Protein AF-A0A1C5TK49-F1 (afdb_monomer_lite)

Structure (mmCIF, N/CA/C/O backbone):
data_AF-A0A1C5TK49-F1
#
_entry.id   AF-A0A1C5TK49-F1
#
loop_
_atom_site.group_PDB
_atom_site.id
_atom_site.type_symbol
_atom_site.label_atom_id
_atom_site.label_alt_id
_atom_site.label_comp_id
_atom_site.label_asym_id
_atom_site.label_entity_id
_atom_site.label_seq_id
_atom_site.pdbx_PDB_ins_code
_atom_site.Cartn_x
_atom_site.Cartn_y
_atom_site.Cartn_z
_atom_site.occupancy
_atom_site.B_iso_or_equiv
_atom_site.auth_seq_id
_atom_site.auth_comp_id
_atom_site.auth_asym_id
_atom_site.auth_atom_id
_atom_site.pdbx_PDB_model_num
ATOM 1 N N . MET A 1 1 ? 19.482 21.238 3.092 1.00 45.06 1 MET A N 1
ATOM 2 C CA . MET A 1 1 ? 19.497 19.814 3.475 1.00 45.06 1 MET A CA 1
ATOM 3 C C . MET A 1 1 ? 18.716 19.109 2.394 1.00 45.06 1 MET A C 1
ATOM 5 O O . MET A 1 1 ? 17.564 19.467 2.212 1.00 45.06 1 MET A O 1
ATOM 9 N N . SER A 1 2 ? 19.366 18.276 1.590 1.00 59.00 2 SER A N 1
ATOM 10 C CA . SER A 1 2 ? 18.677 17.438 0.608 1.00 59.00 2 SER A CA 1
ATOM 11 C C . SER A 1 2 ? 17.871 16.392 1.371 1.00 59.00 2 SER A C 1
ATOM 13 O O . SER A 1 2 ? 18.378 15.852 2.359 1.00 59.00 2 SER A O 1
ATOM 15 N N . ASP A 1 3 ? 16.637 16.131 0.950 1.00 71.12 3 ASP A N 1
ATOM 16 C CA . ASP A 1 3 ? 15.855 15.042 1.524 1.00 71.12 3 ASP A CA 1
ATOM 17 C C . ASP A 1 3 ? 16.597 13.728 1.276 1.00 71.12 3 ASP A C 1
ATOM 19 O O . ASP A 1 3 ? 16.961 13.412 0.147 1.00 71.12 3 ASP A O 1
ATOM 23 N N . LYS A 1 4 ? 16.884 12.992 2.351 1.00 86.25 4 LYS A N 1
ATOM 24 C CA . LYS A 1 4 ? 17.648 11.735 2.296 1.00 86.25 4 LYS A CA 1
ATOM 25 C C . LYS A 1 4 ? 16.852 10.598 1.652 1.00 86.25 4 LYS A C 1
ATOM 27 O O . LYS A 1 4 ? 17.425 9.645 1.142 1.00 86.25 4 LYS A O 1
ATOM 32 N N . TYR A 1 5 ? 15.530 10.705 1.692 1.00 86.44 5 TYR A N 1
ATOM 33 C CA . TYR A 1 5 ? 14.615 9.708 1.170 1.00 86.44 5 TYR A CA 1
ATOM 34 C C . TYR A 1 5 ? 13.463 10.401 0.458 1.00 86.44 5 TYR A C 1
ATOM 36 O O . TYR A 1 5 ? 13.068 11.503 0.838 1.00 86.44 5 TYR A O 1
ATOM 44 N N . PHE A 1 6 ? 12.880 9.719 -0.517 1.00 89.25 6 PHE A N 1
ATOM 45 C CA . PHE A 1 6 ? 11.614 10.116 -1.120 1.00 89.25 6 PHE A CA 1
ATOM 46 C C . PHE A 1 6 ? 10.635 8.947 -1.092 1.00 89.25 6 PHE A C 1
ATOM 48 O O . PHE A 1 6 ? 11.021 7.789 -0.921 1.00 89.25 6 PHE A O 1
ATOM 55 N N . THR A 1 7 ? 9.345 9.252 -1.221 1.00 90.69 7 THR A N 1
ATOM 56 C CA . THR A 1 7 ? 8.294 8.234 -1.175 1.00 90.69 7 THR A CA 1
ATOM 57 C C . THR A 1 7 ? 7.463 8.241 -2.441 1.00 90.69 7 THR A C 1
ATOM 59 O O . THR A 1 7 ? 7.207 9.296 -3.021 1.00 90.69 7 THR A O 1
ATOM 62 N N . VAL A 1 8 ? 7.034 7.056 -2.870 1.00 91.94 8 VAL A N 1
ATOM 63 C CA . VAL A 1 8 ? 6.161 6.896 -4.034 1.00 91.94 8 VAL A CA 1
ATOM 64 C C . VAL A 1 8 ? 4.984 6.009 -3.671 1.00 91.94 8 VAL A C 1
ATOM 66 O O . VAL A 1 8 ? 5.155 4.913 -3.141 1.00 91.94 8 VAL A O 1
ATOM 69 N N . ASN A 1 9 ? 3.775 6.480 -3.967 1.00 94.00 9 ASN A N 1
ATOM 70 C CA . ASN A 1 9 ? 2.563 5.681 -3.841 1.00 94.00 9 ASN A CA 1
ATOM 71 C C . ASN A 1 9 ? 2.494 4.669 -4.991 1.00 94.00 9 ASN A C 1
ATOM 73 O O . ASN A 1 9 ? 2.485 5.071 -6.156 1.00 94.00 9 ASN A O 1
ATOM 77 N N . ILE A 1 10 ? 2.370 3.374 -4.683 1.00 94.75 10 ILE A N 1
ATOM 78 C CA . ILE A 1 10 ? 2.356 2.330 -5.720 1.00 94.75 10 ILE A CA 1
ATOM 79 C C . ILE A 1 10 ? 1.144 2.417 -6.653 1.00 94.75 10 ILE A C 1
ATOM 81 O O . ILE A 1 10 ? 1.182 1.883 -7.756 1.00 94.75 10 ILE A O 1
ATOM 85 N N . ARG A 1 11 ? 0.078 3.134 -6.270 1.00 94.75 11 ARG A N 1
ATOM 86 C CA . ARG A 1 11 ? -1.052 3.411 -7.168 1.00 94.75 11 ARG A CA 1
ATOM 87 C C . ARG A 1 11 ? -0.619 4.177 -8.419 1.00 94.75 11 ARG A C 1
ATOM 89 O O . ARG A 1 11 ? -1.188 3.938 -9.479 1.00 94.75 11 ARG A O 1
ATOM 96 N N . ALA A 1 12 ? 0.389 5.043 -8.317 1.00 93.69 12 ALA A N 1
ATOM 97 C CA . ALA A 1 12 ? 0.897 5.796 -9.463 1.00 93.69 12 ALA A CA 1
ATOM 98 C C . ALA A 1 12 ? 1.523 4.869 -10.525 1.00 93.69 12 ALA A C 1
ATOM 100 O O . ALA A 1 12 ? 1.364 5.090 -11.717 1.00 93.69 12 ALA A O 1
ATOM 101 N N . TYR A 1 13 ? 2.126 3.757 -10.095 1.00 94.94 13 TYR A N 1
ATOM 102 C CA . TYR A 1 13 ? 2.685 2.729 -10.979 1.00 94.94 13 TYR A CA 1
ATOM 103 C C . TYR A 1 13 ? 1.626 1.873 -11.686 1.00 94.94 13 TYR A C 1
ATOM 105 O O . TYR A 1 13 ? 1.906 1.271 -12.724 1.00 94.94 13 TYR A O 1
ATOM 113 N N . LEU A 1 14 ? 0.406 1.839 -11.143 1.00 93.31 14 LEU A N 1
ATOM 114 C CA . LEU A 1 14 ? -0.712 1.031 -11.633 1.00 93.31 14 LEU A CA 1
ATOM 115 C C . LEU A 1 14 ? -1.715 1.833 -12.480 1.00 93.31 14 LEU A C 1
ATOM 117 O O . LEU A 1 14 ? -2.493 1.236 -13.225 1.00 93.31 14 LEU A O 1
ATOM 121 N N . ASN A 1 15 ? -1.717 3.164 -12.375 1.00 92.75 15 ASN A N 1
ATOM 122 C CA . ASN A 1 15 ? -2.653 4.029 -13.087 1.00 92.75 15 ASN A CA 1
ATOM 123 C C . ASN A 1 15 ? -2.112 4.424 -14.470 1.00 92.75 15 ASN A C 1
ATOM 125 O O . ASN A 1 15 ? -1.130 5.148 -14.551 1.00 92.75 15 ASN A O 1
ATOM 129 N N . LYS A 1 16 ? -2.783 4.002 -15.549 1.00 91.44 16 LYS A N 1
ATOM 130 C CA . LYS A 1 16 ? -2.374 4.275 -16.942 1.00 91.44 16 LYS A CA 1
ATOM 131 C C . LYS A 1 16 ? -2.351 5.758 -17.315 1.00 91.44 16 LYS A C 1
ATOM 133 O O . LYS A 1 16 ? -1.677 6.117 -18.275 1.00 91.44 16 LYS A O 1
ATOM 138 N N . ASP A 1 17 ? -3.094 6.584 -16.585 1.00 91.94 17 ASP A N 1
ATOM 139 C CA . ASP A 1 17 ? -3.167 8.025 -16.828 1.00 91.94 17 ASP A CA 1
ATOM 140 C C . ASP A 1 17 ? -2.023 8.794 -16.139 1.00 91.94 17 ASP A C 1
ATOM 142 O O . ASP A 1 17 ? -1.814 9.974 -16.420 1.00 91.94 17 ASP A O 1
ATOM 146 N N . GLU A 1 18 ? -1.269 8.140 -15.247 1.00 89.50 18 GLU A N 1
ATOM 147 C CA . GLU A 1 18 ? -0.121 8.741 -14.569 1.00 89.50 18 GLU A CA 1
ATOM 148 C C . GLU A 1 18 ? 1.157 8.587 -15.410 1.00 89.50 18 GLU A C 1
ATOM 150 O O . GLU A 1 18 ? 1.418 7.517 -15.966 1.00 89.50 18 GLU A O 1
ATOM 155 N N . PRO A 1 19 ? 2.030 9.610 -15.457 1.00 89.00 19 PRO A N 1
ATOM 156 C CA . PRO A 1 19 ? 3.290 9.541 -16.201 1.00 89.00 19 PRO A CA 1
ATOM 157 C C . PRO A 1 19 ? 4.271 8.507 -15.631 1.00 89.00 19 PRO A C 1
ATOM 159 O O . PRO A 1 19 ? 5.221 8.121 -16.306 1.00 89.00 19 PRO A O 1
ATOM 162 N N . THR A 1 20 ? 4.062 8.073 -14.388 1.00 89.19 20 THR A N 1
ATOM 163 C CA . THR A 1 20 ? 4.867 7.056 -13.708 1.00 89.19 20 THR A CA 1
ATOM 164 C C . THR A 1 20 ? 4.342 5.638 -13.925 1.00 89.19 20 THR A C 1
ATOM 166 O O . THR A 1 20 ? 4.881 4.711 -13.332 1.00 89.19 20 THR A O 1
ATOM 169 N N . TYR A 1 21 ? 3.325 5.431 -14.767 1.00 93.88 21 TYR A N 1
ATOM 170 C CA . TYR A 1 21 ? 2.804 4.102 -15.076 1.00 93.88 21 TYR A CA 1
ATOM 171 C C . TYR A 1 21 ? 3.899 3.148 -15.575 1.00 93.88 21 TYR A C 1
ATOM 173 O O . TYR A 1 21 ? 4.541 3.400 -16.595 1.00 93.88 21 TYR A O 1
ATOM 181 N N . ILE A 1 22 ? 4.060 2.019 -14.883 1.00 93.62 22 ILE A N 1
ATOM 182 C CA . ILE A 1 22 ? 4.956 0.922 -15.290 1.00 93.62 22 ILE A CA 1
ATOM 183 C C . ILE A 1 22 ? 4.209 -0.405 -15.469 1.00 93.62 22 ILE A C 1
ATOM 185 O O . ILE A 1 22 ? 4.714 -1.311 -16.120 1.00 93.62 22 ILE A O 1
ATOM 189 N N . GLY A 1 23 ? 2.985 -0.518 -14.943 1.00 94.06 23 GLY A N 1
ATOM 190 C CA . GLY A 1 23 ? 2.198 -1.746 -14.997 1.00 94.06 23 GLY A CA 1
ATOM 191 C C . GLY A 1 23 ? 2.480 -2.709 -13.843 1.00 94.06 23 GLY A C 1
ATOM 192 O O . GLY A 1 23 ? 3.379 -2.517 -13.029 1.00 94.06 23 GLY A O 1
ATOM 193 N N . GLU A 1 24 ? 1.644 -3.742 -13.748 1.00 94.25 24 GLU A N 1
ATOM 194 C CA . GLU A 1 24 ? 1.632 -4.671 -12.614 1.00 94.25 24 GLU A CA 1
ATOM 195 C C . GLU A 1 24 ? 2.843 -5.615 -12.616 1.00 94.25 24 GLU A C 1
ATOM 197 O O . GLU A 1 24 ? 3.478 -5.769 -11.579 1.00 94.25 24 GLU A O 1
ATOM 202 N N . GLU A 1 25 ? 3.220 -6.175 -13.770 1.00 94.75 25 GLU A N 1
ATOM 203 C CA . GLU A 1 25 ? 4.394 -7.059 -13.887 1.00 94.75 25 GLU A CA 1
ATOM 204 C C . GLU A 1 25 ? 5.692 -6.337 -13.505 1.00 94.75 25 GLU A C 1
ATOM 206 O O . GLU A 1 25 ? 6.426 -6.805 -12.640 1.00 94.75 25 GLU A O 1
ATOM 211 N N . SER A 1 26 ? 5.931 -5.140 -14.050 1.00 94.94 26 SER A N 1
ATOM 212 C CA . SER A 1 26 ? 7.120 -4.353 -13.703 1.00 94.94 26 SER A CA 1
ATOM 213 C C . SER A 1 26 ? 7.126 -3.891 -12.247 1.00 94.94 26 SER A C 1
ATOM 215 O O . SER A 1 26 ? 8.192 -3.727 -11.658 1.00 94.94 26 SER A O 1
ATOM 217 N N . LEU A 1 27 ? 5.951 -3.686 -11.642 1.00 95.00 27 LEU A N 1
ATOM 218 C CA . LEU A 1 27 ? 5.867 -3.420 -10.211 1.00 95.00 27 LEU A CA 1
ATOM 219 C C . LEU A 1 27 ? 6.221 -4.668 -9.389 1.00 95.00 27 LEU A C 1
ATOM 221 O O . LEU A 1 27 ? 6.910 -4.531 -8.386 1.00 95.00 27 LEU A O 1
ATOM 225 N N . TYR A 1 28 ? 5.807 -5.869 -9.800 1.00 94.81 28 TYR A N 1
ATOM 226 C CA . TYR A 1 28 ? 6.246 -7.107 -9.146 1.00 94.81 28 TYR A CA 1
ATOM 227 C C . TYR A 1 28 ? 7.767 -7.277 -9.210 1.00 94.81 28 TYR A C 1
ATOM 229 O O . TYR A 1 28 ? 8.373 -7.570 -8.180 1.00 94.81 28 TYR A O 1
ATOM 237 N N . ASP A 1 29 ? 8.379 -7.014 -10.366 1.00 93.88 29 ASP A N 1
ATOM 238 C CA . ASP 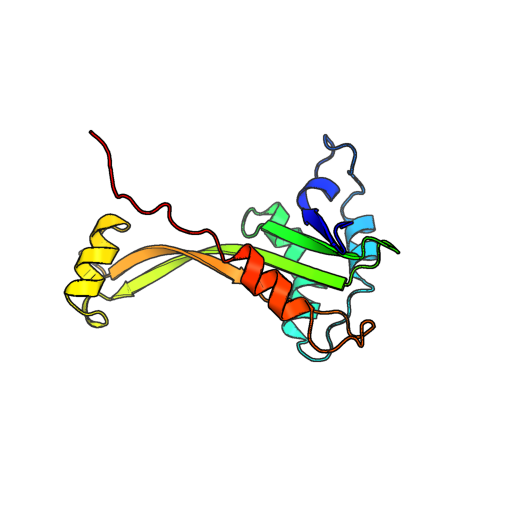A 1 29 ? 9.837 -7.065 -10.534 1.00 93.88 29 ASP A CA 1
ATOM 239 C C . ASP A 1 29 ? 10.551 -6.019 -9.659 1.00 93.88 29 ASP A C 1
ATOM 241 O O . ASP A 1 29 ? 11.557 -6.310 -9.022 1.00 93.88 29 ASP A O 1
ATOM 245 N N . LEU A 1 30 ? 10.009 -4.800 -9.554 1.00 92.75 30 LEU A N 1
ATOM 246 C CA . LEU A 1 30 ? 10.553 -3.769 -8.659 1.00 92.75 30 LEU A CA 1
ATOM 247 C C . LEU A 1 30 ? 10.515 -4.206 -7.186 1.00 92.75 30 LEU A C 1
ATOM 249 O O . LEU A 1 30 ? 11.407 -3.870 -6.406 1.00 92.75 30 LEU A O 1
ATOM 253 N N . LEU A 1 31 ? 9.452 -4.905 -6.786 1.00 92.81 31 LEU A N 1
ATOM 254 C CA . LEU A 1 31 ? 9.266 -5.339 -5.406 1.00 92.81 31 LEU A CA 1
ATOM 255 C C . LEU A 1 31 ? 10.050 -6.612 -5.082 1.00 92.81 31 LEU A C 1
ATOM 257 O O . LEU A 1 31 ? 10.372 -6.795 -3.912 1.00 92.81 31 LEU A O 1
ATOM 261 N N . SER A 1 32 ? 10.383 -7.463 -6.061 1.00 90.94 32 SER A N 1
ATOM 262 C CA . SER A 1 32 ? 10.989 -8.784 -5.822 1.00 90.94 32 SER A CA 1
ATOM 263 C C . SER A 1 32 ? 12.332 -8.738 -5.097 1.00 90.94 32 SER A C 1
ATOM 265 O O . SER A 1 32 ? 12.687 -9.690 -4.406 1.00 90.94 32 SER A O 1
ATOM 267 N N . ASP A 1 33 ? 13.054 -7.625 -5.219 1.00 86.00 33 ASP A N 1
ATOM 268 C CA . ASP A 1 33 ? 14.343 -7.411 -4.556 1.00 86.00 33 ASP A CA 1
ATOM 269 C C . ASP A 1 33 ? 14.199 -6.979 -3.086 1.00 86.00 33 ASP A C 1
ATOM 271 O O . ASP A 1 33 ? 15.185 -6.890 -2.344 1.00 86.00 33 ASP A O 1
ATOM 275 N N . PHE A 1 34 ? 12.974 -6.705 -2.628 1.00 87.06 34 PHE A N 1
ATOM 276 C CA . PHE A 1 34 ? 12.719 -6.347 -1.243 1.00 87.06 34 PHE A CA 1
ATOM 277 C C . PHE A 1 34 ? 12.922 -7.548 -0.319 1.00 87.06 34 PHE A C 1
ATOM 279 O O . PHE A 1 34 ? 12.276 -8.582 -0.470 1.00 87.06 34 PHE A O 1
ATOM 286 N N . SER A 1 35 ? 13.761 -7.378 0.708 1.00 83.00 35 SER A N 1
ATOM 287 C CA . SER A 1 35 ? 13.940 -8.401 1.737 1.00 83.00 35 SER A CA 1
ATOM 288 C C . SER A 1 35 ? 13.967 -7.837 3.155 1.00 83.00 35 SER A C 1
ATOM 290 O O . SER A 1 35 ? 14.710 -6.904 3.482 1.00 83.00 35 SER A O 1
ATOM 292 N N . CYS A 1 36 ? 13.182 -8.461 4.032 1.00 78.94 36 CYS A N 1
ATOM 293 C CA . CYS A 1 36 ? 13.081 -8.151 5.449 1.00 78.94 36 CYS A CA 1
ATOM 294 C C . CYS A 1 36 ? 13.086 -9.441 6.294 1.00 78.94 36 CYS A C 1
ATOM 296 O O . CYS A 1 36 ? 12.095 -9.771 6.943 1.00 78.94 36 CYS A O 1
ATOM 298 N N . PRO A 1 37 ? 14.218 -10.161 6.407 1.00 75.94 37 PRO A N 1
ATOM 299 C CA . PRO A 1 37 ? 14.247 -11.472 7.062 1.00 75.94 37 PRO A CA 1
ATOM 300 C C . PRO A 1 37 ? 14.035 -11.397 8.583 1.00 75.94 37 PRO A C 1
ATOM 302 O O . PRO A 1 37 ? 13.802 -12.409 9.235 1.00 75.94 37 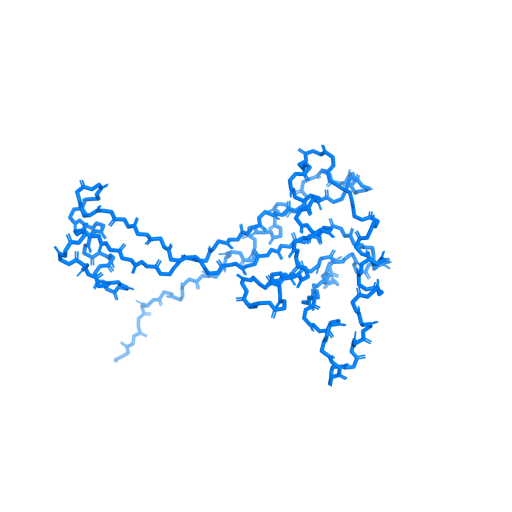PRO A O 1
ATOM 305 N N . LYS A 1 38 ? 14.093 -10.195 9.176 1.00 76.69 38 LYS A N 1
ATOM 306 C CA . LYS A 1 38 ? 13.699 -9.964 10.576 1.00 76.69 38 LYS A CA 1
ATOM 307 C C . LYS A 1 38 ? 12.187 -10.001 10.784 1.00 76.69 38 LYS A C 1
ATOM 309 O O . LYS A 1 38 ? 11.752 -10.190 11.916 1.00 76.69 38 LYS A O 1
ATOM 314 N N . ASN A 1 39 ? 11.411 -9.753 9.733 1.00 75.81 39 ASN A N 1
ATOM 315 C CA . ASN A 1 39 ? 9.961 -9.767 9.772 1.00 75.81 39 ASN A CA 1
ATOM 316 C C . ASN A 1 39 ? 9.415 -10.309 8.434 1.00 75.81 39 ASN A C 1
ATOM 318 O O . ASN A 1 39 ? 9.094 -9.523 7.540 1.00 75.81 39 ASN A O 1
ATOM 322 N N . PRO A 1 40 ? 9.329 -11.642 8.279 1.00 79.88 40 PRO A N 1
ATOM 323 C CA . PRO A 1 40 ? 8.885 -12.261 7.032 1.00 79.88 40 PRO A CA 1
ATOM 324 C C . PRO A 1 40 ? 7.441 -11.895 6.667 1.00 79.88 40 PRO A C 1
ATOM 326 O O . PRO A 1 40 ? 7.119 -11.862 5.486 1.00 79.88 40 PRO A O 1
ATOM 329 N N . ASP A 1 41 ? 6.586 -11.548 7.636 1.00 78.50 41 ASP A N 1
ATOM 330 C CA . ASP A 1 41 ? 5.213 -11.103 7.358 1.00 78.50 41 ASP A CA 1
ATOM 331 C C . ASP A 1 41 ? 5.190 -9.759 6.608 1.00 78.50 41 ASP A C 1
ATOM 333 O O . ASP A 1 41 ? 4.332 -9.531 5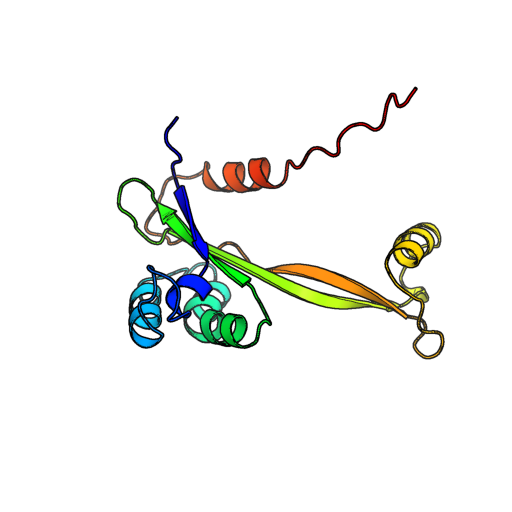.754 1.00 78.50 41 ASP A O 1
ATOM 337 N N . VAL A 1 42 ? 6.154 -8.877 6.898 1.00 80.69 42 VAL A N 1
ATOM 338 C CA . VAL A 1 42 ? 6.336 -7.581 6.219 1.00 80.69 42 VAL A CA 1
ATOM 339 C C . VAL A 1 42 ? 6.835 -7.783 4.792 1.00 80.69 42 VAL A C 1
ATOM 341 O O . VAL A 1 42 ? 6.303 -7.187 3.859 1.00 80.69 42 VAL A O 1
ATOM 344 N N . GLU A 1 43 ? 7.825 -8.656 4.607 1.00 84.81 43 GLU A N 1
ATOM 345 C CA . GLU A 1 43 ? 8.294 -9.043 3.272 1.00 84.81 43 GLU A CA 1
ATOM 346 C C . GLU A 1 43 ? 7.151 -9.665 2.456 1.00 84.81 43 GLU A C 1
ATOM 348 O O . GLU A 1 43 ? 6.826 -9.193 1.368 1.00 84.81 43 GLU A O 1
ATOM 353 N N . TYR A 1 44 ? 6.453 -10.647 3.031 1.00 87.62 44 TYR A N 1
ATOM 354 C CA . TYR A 1 44 ? 5.331 -11.321 2.390 1.00 87.62 44 TYR A CA 1
ATOM 355 C C . TYR A 1 44 ? 4.220 -10.345 1.994 1.00 87.62 44 TYR A C 1
ATOM 357 O O . TYR A 1 44 ? 3.701 -10.429 0.880 1.00 87.62 44 TYR A O 1
ATOM 365 N N . PHE A 1 45 ? 3.860 -9.409 2.879 1.00 88.94 45 PHE A N 1
ATOM 366 C CA . PHE A 1 45 ? 2.834 -8.414 2.587 1.00 88.94 45 PHE A CA 1
ATOM 367 C C . PHE A 1 45 ? 3.192 -7.571 1.365 1.00 88.94 45 PHE A C 1
ATOM 369 O O . PHE A 1 45 ? 2.344 -7.412 0.486 1.00 88.94 45 PHE A O 1
ATOM 376 N N . LEU A 1 46 ? 4.414 -7.036 1.299 1.00 90.12 46 LEU A N 1
ATOM 377 C CA . LEU A 1 46 ? 4.810 -6.193 0.176 1.00 90.12 46 LEU A CA 1
ATOM 378 C C . LEU A 1 46 ? 4.824 -6.982 -1.136 1.00 90.12 46 LEU A C 1
ATOM 380 O O . LEU A 1 46 ? 4.246 -6.524 -2.118 1.00 90.12 46 LEU A O 1
ATOM 384 N N . LEU A 1 47 ? 5.413 -8.180 -1.119 1.00 91.69 47 LEU A N 1
ATOM 385 C CA . LEU A 1 47 ? 5.585 -9.016 -2.308 1.00 91.69 47 LEU A CA 1
ATOM 386 C C . LEU A 1 47 ? 4.266 -9.590 -2.854 1.00 91.69 47 LEU A C 1
ATOM 388 O O . LEU A 1 47 ? 4.133 -9.762 -4.061 1.00 91.69 47 LEU A O 1
ATOM 392 N N . HIS A 1 48 ? 3.286 -9.883 -1.989 1.00 90.31 48 HIS A N 1
ATOM 393 C CA . HIS A 1 48 ? 2.090 -10.643 -2.388 1.00 90.31 48 HIS A CA 1
ATOM 394 C C . HIS A 1 48 ? 0.767 -9.886 -2.213 1.00 90.31 48 HIS A C 1
ATOM 396 O O . HIS A 1 48 ? -0.170 -10.119 -2.973 1.00 90.31 48 HIS A O 1
ATOM 402 N N . ASN A 1 49 ? 0.656 -8.991 -1.224 1.00 90.56 49 ASN A N 1
ATOM 403 C CA . ASN A 1 49 ? -0.630 -8.394 -0.834 1.00 90.56 49 ASN A CA 1
ATOM 404 C C . 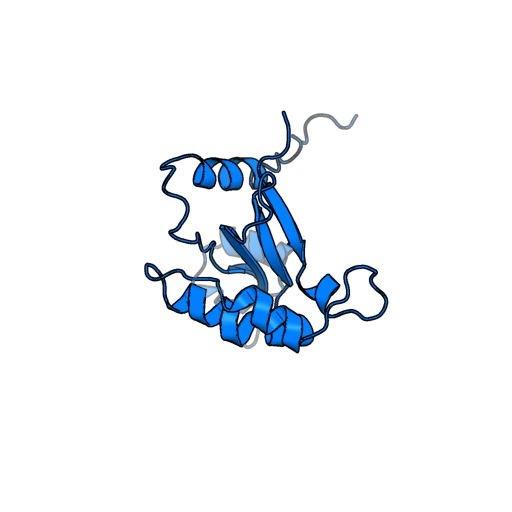ASN A 1 49 ? -0.763 -6.914 -1.218 1.00 90.56 49 ASN A C 1
ATOM 406 O O . ASN A 1 49 ? -1.871 -6.467 -1.512 1.00 90.56 49 ASN A O 1
ATOM 410 N N . ALA A 1 50 ? 0.330 -6.144 -1.207 1.00 91.38 50 ALA A N 1
ATOM 411 C CA . ALA A 1 50 ? 0.284 -4.685 -1.329 1.00 91.38 50 ALA A CA 1
ATOM 412 C C . ALA A 1 50 ? -0.377 -4.197 -2.631 1.00 91.38 50 ALA A C 1
ATOM 414 O O . ALA A 1 50 ? -1.204 -3.279 -2.601 1.00 91.38 50 ALA A O 1
ATOM 415 N N . ILE A 1 51 ? -0.057 -4.835 -3.761 1.00 93.75 51 ILE A N 1
ATOM 416 C CA . ILE A 1 51 ? -0.623 -4.499 -5.077 1.00 93.75 51 ILE A CA 1
ATOM 417 C C . ILE A 1 51 ? -2.134 -4.750 -5.089 1.00 93.75 51 ILE A C 1
ATOM 419 O O . ILE A 1 51 ? -2.918 -3.845 -5.380 1.00 93.75 51 ILE A O 1
ATOM 423 N N . GLU A 1 52 ? -2.560 -5.951 -4.697 1.00 92.81 52 GLU A N 1
ATOM 424 C CA . GLU A 1 52 ? -3.975 -6.329 -4.655 1.00 92.81 52 GLU A CA 1
ATOM 425 C C . GLU A 1 52 ? -4.782 -5.461 -3.685 1.00 92.81 52 GLU A C 1
ATOM 427 O O . GLU A 1 52 ? -5.909 -5.065 -3.989 1.00 92.81 52 GLU A O 1
ATOM 432 N N . PHE A 1 53 ? -4.209 -5.115 -2.531 1.00 91.25 53 PHE A N 1
ATOM 433 C CA . PHE A 1 53 ? -4.874 -4.253 -1.556 1.00 91.25 53 PHE A CA 1
ATOM 434 C C . PHE A 1 53 ? -4.990 -2.814 -2.064 1.00 91.25 53 PHE A C 1
ATOM 436 O O . PHE A 1 53 ? -6.000 -2.160 -1.803 1.00 91.25 53 PHE A O 1
ATOM 443 N N . THR A 1 54 ? -4.007 -2.335 -2.827 1.00 91.62 54 THR A N 1
ATOM 444 C CA . THR A 1 54 ? -4.068 -1.016 -3.472 1.00 91.62 54 THR A CA 1
ATOM 445 C C . THR A 1 54 ? -5.102 -0.989 -4.595 1.00 91.62 54 THR A C 1
ATOM 447 O O . THR A 1 54 ? -5.856 -0.023 -4.707 1.00 91.62 54 THR A O 1
ATOM 450 N N . LYS A 1 55 ? -5.208 -2.055 -5.398 1.00 91.62 55 LYS A N 1
ATOM 451 C CA . LYS A 1 55 ? -6.236 -2.182 -6.450 1.00 91.62 55 LYS A CA 1
ATOM 452 C C . LYS A 1 55 ? -7.657 -2.226 -5.880 1.00 91.62 55 LYS A C 1
ATOM 454 O O . LYS A 1 55 ? -8.578 -1.738 -6.521 1.00 91.62 55 LYS A O 1
ATOM 459 N N . LYS A 1 56 ? -7.834 -2.798 -4.685 1.00 90.88 56 LYS A N 1
ATOM 460 C CA . LYS A 1 56 ? -9.137 -2.930 -4.001 1.00 90.88 56 LYS A CA 1
ATOM 461 C C . LYS A 1 56 ? -9.469 -1.771 -3.057 1.00 90.88 56 LYS A C 1
ATOM 463 O O . LYS A 1 56 ? -10.423 -1.890 -2.293 1.00 90.88 56 LYS A O 1
ATOM 468 N N . ASP A 1 57 ? -8.659 -0.711 -3.043 1.00 87.31 57 ASP A N 1
ATOM 469 C CA . ASP A 1 57 ? -8.778 0.413 -2.099 1.00 87.31 57 ASP A CA 1
ATOM 470 C C . ASP A 1 57 ? -8.817 -0.018 -0.621 1.00 87.31 57 ASP A C 1
ATOM 472 O O . ASP A 1 57 ? -9.333 0.680 0.250 1.00 87.31 57 ASP A O 1
ATOM 476 N N . GLN A 1 58 ? -8.241 -1.182 -0.319 1.00 85.19 58 GLN A N 1
ATOM 477 C CA . GLN A 1 58 ? -8.159 -1.711 1.038 1.00 85.19 58 GLN A CA 1
ATOM 478 C C . GLN A 1 58 ? -7.003 -1.072 1.799 1.00 85.19 58 GLN A C 1
ATOM 480 O O . GLN A 1 58 ? -7.100 -0.865 3.007 1.00 85.19 58 GLN A O 1
ATOM 485 N N . SER A 1 59 ? -5.923 -0.728 1.097 1.00 86.69 59 SER A N 1
ATOM 486 C CA . SER A 1 59 ? -4.803 0.005 1.673 1.00 86.69 59 SER A CA 1
ATOM 487 C C . SER A 1 59 ? -4.141 0.931 0.665 1.00 86.69 59 SER A C 1
ATOM 489 O O . SER A 1 59 ? -4.180 0.683 -0.535 1.00 86.69 59 SER A O 1
ATOM 491 N N . ILE A 1 60 ? -3.467 1.959 1.164 1.00 89.38 60 ILE A N 1
ATOM 492 C CA . ILE A 1 60 ? -2.594 2.833 0.387 1.00 89.38 60 ILE A CA 1
ATOM 493 C C . ILE A 1 60 ? -1.157 2.502 0.767 1.00 89.38 60 ILE A C 1
ATOM 495 O O . ILE A 1 60 ? -0.768 2.719 1.911 1.00 89.38 60 ILE A O 1
ATOM 499 N N . THR A 1 61 ? -0.368 1.981 -0.168 1.00 91.12 61 THR A N 1
ATOM 500 C CA . THR A 1 61 ? 1.027 1.604 0.090 1.00 91.12 61 THR A CA 1
ATOM 501 C C . THR A 1 61 ? 1.999 2.588 -0.552 1.00 91.12 61 THR A C 1
ATOM 503 O O . THR A 1 61 ? 1.889 2.916 -1.733 1.00 91.12 61 THR A O 1
ATOM 506 N N . TYR A 1 62 ? 2.963 3.035 0.247 1.00 92.38 62 TYR A N 1
ATOM 507 C CA . TYR A 1 62 ? 4.053 3.910 -0.154 1.00 92.38 62 TYR A CA 1
ATOM 508 C C . TYR A 1 62 ? 5.374 3.163 -0.041 1.00 92.38 62 TYR A C 1
ATOM 510 O O . TYR A 1 62 ? 5.674 2.577 1.000 1.00 92.38 62 TYR A O 1
ATOM 518 N N . LEU A 1 63 ? 6.167 3.219 -1.101 1.00 91.88 63 LEU A N 1
ATOM 519 C CA . LEU A 1 63 ? 7.551 2.769 -1.113 1.00 91.88 63 LEU A CA 1
ATOM 520 C C . LEU A 1 63 ? 8.456 3.923 -0.700 1.00 91.88 63 LEU A C 1
ATOM 522 O O . LEU A 1 63 ? 8.184 5.072 -1.044 1.00 91.88 63 LEU A O 1
ATOM 526 N N . VAL A 1 64 ? 9.517 3.611 0.033 1.00 89.69 64 VAL A N 1
ATOM 527 C CA . VAL A 1 64 ? 10.532 4.559 0.491 1.00 89.69 64 VAL A CA 1
ATOM 528 C C . VAL A 1 64 ? 11.825 4.245 -0.240 1.00 89.69 64 VAL A C 1
ATOM 530 O O . VAL A 1 64 ? 12.361 3.142 -0.106 1.00 89.69 64 VAL A O 1
ATOM 533 N N . PHE A 1 65 ? 12.323 5.224 -0.981 1.00 89.44 65 PHE A N 1
ATOM 534 C CA . PHE A 1 65 ? 13.554 5.127 -1.748 1.00 89.44 65 PHE A CA 1
ATOM 535 C C . PHE A 1 65 ? 14.634 6.020 -1.148 1.00 89.44 65 PHE A C 1
ATOM 537 O O . PHE A 1 65 ? 14.333 7.103 -0.638 1.00 89.44 65 PHE A O 1
ATOM 544 N N . ASP A 1 66 ? 15.883 5.570 -1.206 1.00 88.31 66 ASP A N 1
ATOM 545 C CA . ASP A 1 66 ? 17.037 6.420 -0.920 1.00 88.31 66 ASP A CA 1
ATOM 546 C C . ASP A 1 66 ? 17.217 7.455 -2.041 1.00 88.31 66 ASP A C 1
ATOM 548 O O . ASP A 1 66 ? 17.096 7.140 -3.224 1.00 88.31 66 ASP A O 1
ATOM 552 N N . ALA A 1 67 ? 17.440 8.718 -1.679 1.00 89.44 67 ALA A N 1
ATOM 553 C CA . ALA A 1 67 ? 17.535 9.799 -2.656 1.00 89.44 67 ALA A CA 1
ATOM 554 C C . ALA A 1 67 ? 18.870 9.820 -3.423 1.00 89.44 67 ALA A C 1
ATOM 556 O O . ALA A 1 67 ? 18.950 10.481 -4.459 1.00 89.44 67 ALA A O 1
ATOM 557 N N . GLU A 1 68 ? 19.910 9.136 -2.934 1.00 88.38 68 GLU A N 1
ATOM 558 C CA . GLU A 1 68 ? 21.224 9.094 -3.581 1.00 88.38 68 GLU A CA 1
ATOM 559 C C . GLU A 1 68 ? 21.268 8.057 -4.708 1.00 88.38 68 GLU A C 1
ATOM 561 O O . GLU A 1 68 ? 21.777 8.357 -5.790 1.00 88.38 68 GLU A O 1
ATOM 566 N N . ASP A 1 69 ? 20.727 6.856 -4.476 1.00 87.94 69 ASP A N 1
ATOM 567 C CA . ASP A 1 69 ? 20.829 5.725 -5.411 1.00 87.94 69 ASP A CA 1
ATOM 568 C C . ASP A 1 69 ? 19.483 5.149 -5.885 1.00 87.94 69 ASP A C 1
ATOM 570 O O . ASP A 1 69 ? 19.468 4.215 -6.688 1.00 87.94 69 ASP A O 1
ATOM 574 N N . ALA A 1 70 ? 18.359 5.715 -5.432 1.00 87.88 70 ALA A N 1
ATOM 575 C CA . ALA A 1 70 ? 17.005 5.246 -5.731 1.00 87.88 70 ALA A CA 1
ATOM 576 C C . ALA A 1 70 ? 16.746 3.778 -5.336 1.00 87.88 70 ALA A C 1
ATOM 578 O O . ALA A 1 70 ? 15.859 3.129 -5.894 1.00 87.88 70 ALA A O 1
ATOM 579 N N . SER A 1 71 ? 17.482 3.246 -4.356 1.00 88.12 71 SER A N 1
ATOM 580 C CA . SER A 1 71 ? 17.254 1.902 -3.828 1.00 88.12 71 SER A CA 1
ATOM 581 C C . SER A 1 71 ? 16.011 1.840 -2.935 1.00 88.12 71 SER A C 1
ATOM 583 O O . SER A 1 71 ? 15.719 2.759 -2.167 1.00 88.12 71 SER A O 1
ATOM 585 N N . LEU A 1 72 ? 15.261 0.734 -3.015 1.00 89.06 72 LEU A N 1
ATOM 586 C CA . LEU A 1 72 ? 14.091 0.494 -2.168 1.00 89.06 72 LEU A CA 1
ATOM 587 C C . LEU A 1 72 ? 14.531 0.128 -0.741 1.00 89.06 72 LEU A C 1
ATOM 589 O O . LEU A 1 72 ? 14.904 -1.012 -0.442 1.00 89.06 72 LEU A O 1
ATOM 593 N N . VAL A 1 73 ? 14.457 1.098 0.169 1.00 87.06 73 VAL A N 1
ATOM 594 C CA . VAL A 1 73 ? 14.912 0.934 1.560 1.00 87.06 73 VAL A CA 1
ATOM 595 C C . VAL A 1 73 ? 13.797 0.522 2.517 1.00 87.06 73 VAL A C 1
ATOM 597 O O . VAL A 1 73 ? 14.082 0.024 3.612 1.00 87.06 73 VAL A O 1
ATOM 600 N N . GLY A 1 74 ? 12.536 0.705 2.120 1.00 87.12 74 GLY A N 1
ATOM 601 C CA . GLY A 1 74 ? 11.389 0.339 2.938 1.00 87.12 74 GLY A CA 1
ATOM 602 C C . GLY A 1 74 ? 10.040 0.635 2.305 1.00 87.12 74 GLY A C 1
ATOM 603 O O . GLY A 1 74 ? 9.945 1.112 1.179 1.00 87.12 74 GLY A O 1
ATOM 604 N N . TYR A 1 75 ? 8.980 0.369 3.060 1.00 89.38 75 TYR A N 1
ATOM 605 C CA . TYR A 1 75 ? 7.621 0.754 2.702 1.00 89.38 75 TYR A CA 1
ATOM 606 C C . TYR A 1 75 ? 6.795 1.014 3.963 1.00 89.38 75 TYR A C 1
ATOM 608 O O . TYR A 1 75 ? 7.153 0.577 5.060 1.00 89.38 75 TYR A O 1
ATOM 616 N N . PHE A 1 76 ? 5.671 1.699 3.796 1.00 86.56 76 PHE A N 1
ATOM 617 C CA . PHE A 1 76 ? 4.601 1.745 4.786 1.00 86.56 76 PHE A CA 1
ATOM 618 C C . PHE A 1 76 ? 3.249 1.675 4.082 1.00 86.56 76 PHE A C 1
ATOM 620 O O . PHE A 1 76 ? 3.104 2.113 2.939 1.00 86.56 76 PHE A O 1
ATOM 627 N N . SER A 1 77 ? 2.243 1.116 4.752 1.00 85.81 77 SER A N 1
ATOM 628 C CA . SER A 1 77 ? 0.891 1.040 4.198 1.00 85.81 77 SER A CA 1
ATOM 629 C C . SER A 1 77 ? -0.153 1.574 5.172 1.00 85.81 77 SER A C 1
ATOM 631 O O . SER A 1 77 ? -0.095 1.318 6.372 1.00 85.81 77 SER A O 1
ATOM 633 N N . LEU A 1 78 ? -1.112 2.336 4.654 1.00 85.06 78 LEU A N 1
ATOM 634 C CA . LEU A 1 78 ? -2.211 2.941 5.395 1.00 85.06 78 LEU A CA 1
ATOM 635 C C . LEU A 1 78 ? -3.503 2.199 5.058 1.00 85.06 78 LEU A C 1
ATOM 637 O O . LEU A 1 78 ? -3.921 2.165 3.907 1.00 85.06 78 LEU A O 1
ATOM 641 N N . THR A 1 79 ? -4.153 1.603 6.050 1.00 80.19 79 THR A N 1
ATOM 642 C CA . THR A 1 79 ? -5.401 0.841 5.887 1.00 80.19 79 THR A CA 1
ATOM 643 C C . THR A 1 79 ? -6.461 1.418 6.808 1.00 80.19 79 THR A C 1
ATOM 645 O O . THR A 1 79 ? -6.220 1.540 8.005 1.00 80.19 79 THR A O 1
ATOM 648 N N . VAL A 1 80 ? -7.657 1.716 6.307 1.00 71.81 80 VAL A N 1
ATOM 649 C CA . VAL A 1 80 ? -8.788 2.045 7.184 1.00 71.81 80 VAL A CA 1
ATOM 650 C C . VAL A 1 80 ? -9.478 0.745 7.581 1.00 71.81 80 VAL A C 1
ATOM 652 O O . VAL A 1 80 ? -10.100 0.097 6.744 1.00 71.81 80 VAL A O 1
ATOM 655 N N . LYS A 1 81 ? -9.384 0.345 8.853 1.00 68.94 81 LYS A N 1
ATOM 656 C CA . LYS A 1 81 ? -10.207 -0.742 9.395 1.00 68.94 81 LYS A CA 1
ATOM 657 C C . LYS A 1 81 ? -11.206 -0.197 10.407 1.00 68.94 81 LYS A C 1
ATOM 659 O O . LYS A 1 81 ? -10.795 0.492 11.343 1.00 68.94 81 LYS A O 1
ATOM 664 N N . PRO A 1 82 ? -12.504 -0.511 10.267 1.00 65.56 82 PRO A N 1
ATOM 665 C CA . PRO A 1 82 ? -13.444 -0.263 11.341 1.00 65.56 82 PRO A CA 1
ATOM 666 C C . PRO A 1 82 ? -13.052 -1.133 12.538 1.00 65.56 82 PRO A C 1
ATOM 668 O O . PRO A 1 82 ? -12.873 -2.345 12.411 1.00 65.56 82 PRO A O 1
ATOM 671 N N . ILE A 1 83 ? -12.884 -0.508 13.697 1.00 70.81 83 ILE A N 1
ATOM 672 C CA . ILE A 1 83 ? -12.698 -1.200 14.969 1.00 70.81 83 ILE A CA 1
ATOM 673 C C . ILE A 1 83 ? -13.989 -1.032 15.755 1.00 70.81 83 ILE A C 1
ATOM 675 O O . ILE A 1 83 ? -14.424 0.093 16.014 1.00 70.81 83 ILE A O 1
ATOM 679 N N . SER A 1 84 ? -14.579 -2.158 16.142 1.00 75.94 84 SER A N 1
ATOM 680 C CA . SER A 1 84 ? -15.749 -2.197 17.013 1.00 75.94 84 SER A CA 1
ATOM 681 C C . SER A 1 84 ? -15.303 -2.457 18.444 1.00 75.94 84 SER A C 1
ATOM 683 O O . SER A 1 84 ? -14.669 -3.470 18.745 1.00 75.94 84 SER A O 1
ATOM 685 N N . VAL A 1 85 ? -15.632 -1.533 19.341 1.00 78.75 85 VAL A N 1
ATOM 686 C CA . VAL A 1 85 ? -15.288 -1.625 20.759 1.00 78.75 85 VAL A CA 1
ATOM 687 C C . VAL A 1 85 ? -16.569 -1.707 21.574 1.00 78.75 85 VAL A C 1
ATOM 689 O O . VAL A 1 85 ? -17.404 -0.807 21.520 1.00 78.75 85 VAL A O 1
ATOM 692 N N . ARG A 1 86 ? -16.733 -2.783 22.352 1.00 79.00 86 ARG A N 1
ATOM 693 C CA . ARG A 1 86 ? -17.888 -2.931 23.248 1.00 79.00 86 ARG A CA 1
ATOM 694 C C . ARG A 1 86 ? -17.880 -1.851 24.322 1.00 79.00 86 ARG A C 1
ATOM 696 O O . ARG A 1 86 ? -16.857 -1.638 24.974 1.00 79.00 86 ARG A O 1
ATOM 703 N N . ALA A 1 87 ? -19.038 -1.241 24.567 1.00 77.06 87 ALA A N 1
ATOM 704 C CA . ALA A 1 87 ? -19.213 -0.223 25.599 1.00 77.06 87 ALA A CA 1
ATOM 705 C C . ALA A 1 87 ? -18.842 -0.741 27.002 1.00 77.06 87 ALA A C 1
ATOM 707 O O . ALA A 1 87 ? -18.305 0.008 27.814 1.00 77.06 87 ALA A O 1
ATOM 708 N N . SER A 1 88 ? -19.040 -2.039 27.262 1.00 80.69 88 SER A N 1
ATOM 709 C CA . SER A 1 88 ? -18.649 -2.699 28.516 1.00 80.69 88 SER A CA 1
ATOM 710 C C . SER A 1 88 ? -17.142 -2.686 28.784 1.00 80.69 88 SER A C 1
ATOM 712 O O . SER A 1 88 ? -16.726 -2.771 29.936 1.00 80.69 88 SER A O 1
ATOM 714 N N . ASN A 1 89 ? -16.319 -2.596 27.735 1.00 79.44 89 ASN A N 1
ATOM 715 C CA . ASN A 1 89 ? -14.863 -2.732 27.824 1.00 79.44 89 ASN A CA 1
ATOM 716 C C . ASN A 1 89 ? -14.147 -1.379 27.927 1.00 79.44 89 ASN A C 1
ATOM 718 O O . ASN A 1 89 ? -12.918 -1.332 27.946 1.00 79.44 89 ASN A O 1
ATOM 722 N N . ILE A 1 90 ? -14.893 -0.272 27.969 1.00 80.19 90 ILE A N 1
ATOM 723 C CA . ILE A 1 90 ? -14.337 1.079 27.960 1.00 80.19 90 ILE A CA 1
ATOM 724 C C . ILE A 1 90 ? -14.902 1.930 29.094 1.00 80.19 90 ILE A C 1
ATOM 726 O O . ILE A 1 90 ? -16.044 1.785 29.522 1.00 80.19 90 ILE A O 1
ATOM 730 N N . SER A 1 91 ? -14.090 2.861 29.596 1.00 79.69 91 SER A N 1
ATOM 731 C CA . SER A 1 91 ? -14.526 3.782 30.647 1.00 79.69 91 SER A CA 1
ATOM 732 C C . SER A 1 91 ? -15.535 4.808 30.117 1.00 79.69 91 SER A C 1
ATOM 734 O O . SER A 1 91 ? -15.531 5.152 28.933 1.00 79.69 91 SER A O 1
ATOM 736 N N . LYS A 1 92 ? -16.348 5.390 31.009 1.00 80.19 92 LYS A N 1
ATOM 737 C CA . LYS A 1 92 ? -17.329 6.441 30.661 1.00 80.19 92 LYS A CA 1
ATOM 738 C C . LYS A 1 92 ? -16.692 7.640 29.940 1.00 80.19 92 LYS A C 1
ATOM 740 O O . LYS A 1 92 ? -17.300 8.224 29.047 1.00 80.19 92 LYS A O 1
ATOM 745 N N . THR A 1 93 ? -15.451 7.989 30.286 1.00 80.50 93 THR A N 1
ATOM 746 C CA . THR A 1 93 ? -14.691 9.061 29.620 1.00 80.50 93 THR A CA 1
ATOM 747 C C . THR A 1 93 ? -14.299 8.680 28.194 1.00 80.50 93 THR A C 1
ATOM 749 O O . THR A 1 93 ? -14.385 9.512 27.293 1.00 80.50 93 THR A O 1
ATOM 752 N N . MET A 1 94 ? -13.891 7.426 27.979 1.00 73.44 94 MET A N 1
ATOM 753 C CA . MET A 1 94 ? -13.545 6.904 26.656 1.00 73.44 94 MET A CA 1
ATOM 754 C C . MET A 1 94 ? -14.790 6.794 25.768 1.00 73.44 94 MET A C 1
ATOM 756 O O . MET A 1 94 ? -14.759 7.235 24.624 1.00 73.44 94 MET A O 1
ATOM 760 N N . ALA A 1 95 ? -15.908 6.320 26.326 1.00 75.88 95 ALA A N 1
ATOM 761 C CA . ALA A 1 95 ? -17.204 6.278 25.652 1.00 75.88 95 ALA A CA 1
ATOM 762 C C . ALA A 1 95 ? -17.665 7.679 25.214 1.00 75.88 95 ALA A C 1
ATOM 764 O O . ALA A 1 95 ? -18.077 7.858 24.075 1.00 75.88 95 ALA A O 1
ATOM 765 N N . LYS A 1 96 ? -17.496 8.706 26.061 1.00 79.00 96 LYS A N 1
ATOM 766 C CA . LYS A 1 96 ? -17.821 10.108 25.723 1.00 79.00 96 LYS A CA 1
ATOM 767 C C . LYS A 1 96 ? -16.917 10.713 24.639 1.00 79.00 96 LYS A C 1
ATOM 769 O O . LYS A 1 96 ? -17.309 11.676 23.983 1.00 79.00 96 LYS A O 1
ATOM 774 N N . LYS A 1 97 ? -15.689 10.207 24.474 1.00 76.38 97 LYS A N 1
ATOM 775 C CA . LYS A 1 97 ? -14.806 10.590 23.358 1.00 76.38 97 LYS A CA 1
ATOM 776 C C . LYS A 1 97 ? -15.219 9.870 22.075 1.00 76.38 97 LYS A C 1
ATOM 778 O O . LYS A 1 97 ? -15.370 10.526 21.051 1.00 76.38 97 LYS A O 1
ATOM 783 N N . LEU A 1 98 ? -15.453 8.560 22.154 1.00 68.12 98 LEU A N 1
ATOM 784 C CA . LEU A 1 98 ? -15.895 7.738 21.028 1.00 68.12 98 LEU A CA 1
ATOM 785 C C . LEU A 1 98 ? -17.259 8.182 20.495 1.00 68.12 98 LEU A C 1
ATOM 787 O O . LEU A 1 98 ? -17.419 8.263 19.284 1.00 68.12 98 LEU A O 1
ATOM 791 N N . SER A 1 99 ? -18.190 8.599 21.355 1.00 70.12 99 SER A N 1
ATOM 792 C CA . SER A 1 99 ? -19.510 9.099 20.944 1.00 70.12 99 SER A CA 1
ATOM 793 C C . SER A 1 99 ? -19.464 10.364 20.077 1.00 70.12 99 SER A C 1
ATOM 795 O O . SER A 1 99 ? -20.485 10.766 19.534 1.00 70.12 99 SER A O 1
ATOM 797 N N . ARG A 1 100 ? -18.311 11.045 19.983 1.00 76.00 100 ARG A N 1
ATOM 798 C CA . ARG A 1 100 ? -18.125 12.215 19.107 1.00 76.00 100 ARG A CA 1
ATOM 799 C C . ARG A 1 100 ? -17.711 11.837 17.686 1.00 76.00 100 ARG A C 1
ATOM 801 O O . ARG A 1 100 ? -17.822 12.669 16.797 1.00 76.00 100 ARG A O 1
ATOM 808 N N . ILE A 1 101 ? -17.189 10.624 17.501 1.00 68.50 101 ILE A N 1
ATOM 809 C CA . ILE A 1 101 ? -16.596 10.136 16.244 1.00 68.50 101 ILE A CA 1
ATOM 810 C C . ILE A 1 101 ? -17.207 8.806 15.771 1.00 68.50 101 ILE A C 1
ATOM 812 O O . ILE A 1 101 ? -16.874 8.329 14.694 1.00 68.50 101 ILE A O 1
ATOM 816 N N . SER A 1 102 ? -18.090 8.203 16.570 1.00 66.88 102 SER A N 1
ATOM 817 C CA . SER A 1 102 ? -18.758 6.929 16.300 1.00 66.88 102 SER A CA 1
ATOM 818 C C . SER A 1 102 ? -20.139 6.893 16.957 1.00 66.88 102 SER A C 1
ATOM 820 O O . SER A 1 102 ? -20.349 7.498 18.012 1.00 66.88 102 SER A O 1
ATOM 822 N N . ILE A 1 103 ? -21.073 6.173 16.335 1.00 74.25 103 ILE A N 1
ATOM 823 C CA . ILE A 1 103 ? -22.424 5.937 16.859 1.00 74.25 103 ILE A CA 1
ATOM 824 C C . ILE A 1 103 ? -22.406 4.623 17.650 1.00 74.25 103 ILE A C 1
ATOM 826 O O . ILE A 1 103 ? -21.774 3.654 17.222 1.00 74.25 103 ILE A O 1
ATOM 830 N N . LEU A 1 104 ? -23.059 4.609 18.817 1.00 76.00 104 LEU A N 1
ATOM 831 C CA . LEU A 1 104 ? -23.287 3.380 19.575 1.00 76.00 104 LEU A CA 1
ATOM 832 C C . LEU A 1 104 ? -24.337 2.551 18.839 1.00 76.00 104 LEU A C 1
ATOM 834 O O . LEU A 1 104 ? -25.458 3.008 18.641 1.00 76.00 104 LEU A O 1
ATOM 838 N N . ASP A 1 105 ? -23.972 1.336 18.471 1.00 77.94 105 ASP A N 1
ATOM 839 C CA . ASP A 1 105 ? -24.917 0.325 18.030 1.00 77.94 105 ASP A CA 1
ATOM 840 C C . ASP A 1 105 ? -25.611 -0.259 19.271 1.00 77.94 105 ASP A C 1
ATOM 842 O O . ASP A 1 105 ? -24.962 -0.857 20.135 1.00 77.94 105 ASP A O 1
AT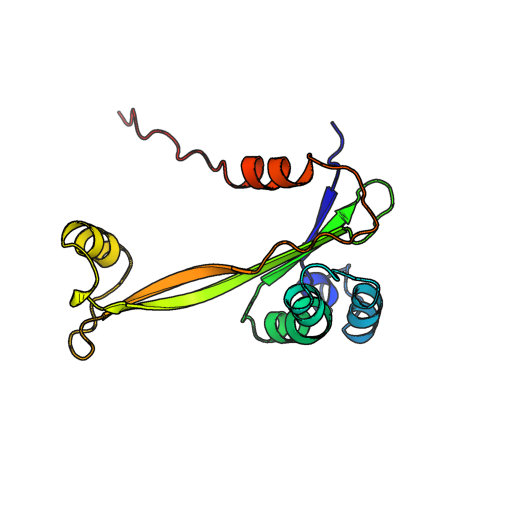OM 846 N N . GLU A 1 106 ? -26.920 -0.026 19.390 1.00 77.81 106 GLU A N 1
ATOM 847 C CA . GLU A 1 106 ? -27.720 -0.462 20.539 1.00 77.81 106 GLU A CA 1
ATOM 848 C C . GLU A 1 106 ? -27.941 -1.980 20.572 1.00 77.81 106 GLU A C 1
ATOM 850 O O . GLU A 1 106 ? -28.071 -2.543 21.661 1.00 77.81 106 GLU A O 1
ATOM 855 N N . GLU A 1 107 ? -27.918 -2.652 19.419 1.00 79.81 107 GLU A N 1
ATOM 856 C CA . GLU A 1 107 ? -28.103 -4.101 19.313 1.00 79.81 107 GLU A CA 1
ATOM 857 C C . GLU A 1 107 ? -26.834 -4.838 19.757 1.00 79.81 107 GLU A C 1
ATOM 859 O O . GLU A 1 107 ? -26.883 -5.762 20.571 1.00 79.81 107 GLU A O 1
ATOM 864 N N . THR A 1 108 ? -25.669 -4.383 19.286 1.00 77.69 108 THR A N 1
ATOM 865 C CA . THR A 1 108 ? -24.375 -5.010 19.608 1.00 77.69 108 THR A CA 1
ATOM 866 C C . THR A 1 108 ? -23.679 -4.406 20.831 1.00 77.69 108 THR A C 1
ATOM 868 O O . THR A 1 108 ? -22.655 -4.932 21.284 1.00 77.69 108 THR A O 1
ATOM 871 N N . GLN A 1 109 ? -24.223 -3.312 21.381 1.00 80.19 109 GLN A N 1
ATOM 872 C CA . GLN A 1 109 ? -23.634 -2.510 22.461 1.00 80.19 109 GLN A CA 1
ATOM 873 C C . GLN A 1 109 ? -22.176 -2.119 22.165 1.00 80.19 109 GLN A C 1
ATOM 875 O O . GLN A 1 109 ? -21.291 -2.207 23.030 1.00 80.19 109 GLN A O 1
ATOM 880 N N . SER A 1 110 ? -21.900 -1.713 20.921 1.00 76.19 110 SER A N 1
ATOM 881 C CA . SER A 1 110 ? -20.545 -1.425 20.446 1.00 76.19 110 SER A CA 1
ATOM 882 C C . SER A 1 110 ? -20.426 -0.083 19.721 1.00 76.19 110 SER A C 1
ATOM 884 O O . SER A 1 110 ? -21.334 0.362 19.029 1.00 76.19 110 SER A O 1
ATOM 886 N N . TYR A 1 111 ? -19.287 0.583 19.903 1.00 74.00 111 TYR A N 1
ATOM 887 C CA . TYR A 1 111 ? -18.898 1.760 19.131 1.00 74.00 111 TYR A CA 1
ATOM 888 C C . TYR A 1 111 ? -18.041 1.303 17.957 1.00 74.00 111 TYR A C 1
ATOM 890 O O . TYR A 1 111 ? -16.974 0.726 18.178 1.00 74.00 111 TYR A O 1
ATOM 898 N N . THR A 1 112 ? -18.474 1.579 16.728 1.00 69.12 112 THR A N 1
ATOM 899 C CA . THR A 1 112 ? -17.672 1.307 15.528 1.00 69.12 112 THR A CA 1
ATOM 900 C C . THR A 1 112 ? -17.027 2.597 15.045 1.00 69.12 112 THR A C 1
ATOM 902 O O . THR A 1 112 ? -17.717 3.532 14.647 1.00 69.12 112 THR A O 1
ATOM 905 N N . THR A 1 113 ? -15.697 2.656 15.082 1.00 64.31 113 THR A N 1
ATOM 906 C CA . THR A 1 113 ? -14.921 3.802 14.590 1.00 64.31 113 THR A CA 1
ATOM 907 C C . THR A 1 113 ? -13.991 3.366 13.470 1.00 64.31 113 THR A C 1
ATOM 909 O O . THR A 1 113 ? -13.416 2.280 13.523 1.00 64.31 113 THR A O 1
ATOM 912 N N . ALA A 1 114 ? -13.800 4.218 12.466 1.00 57.69 114 ALA A N 1
ATOM 913 C CA . ALA A 1 114 ? -12.746 4.024 11.481 1.00 57.69 114 ALA A CA 1
ATOM 914 C C . ALA A 1 114 ? -11.386 4.254 12.155 1.00 57.69 114 ALA A C 1
ATOM 916 O O . ALA A 1 114 ? -11.153 5.315 12.736 1.00 57.69 114 ALA A O 1
ATOM 917 N N . ALA A 1 115 ? -10.500 3.263 12.108 1.00 54.66 115 ALA A N 1
ATOM 918 C CA . ALA A 1 115 ? -9.122 3.391 12.555 1.00 54.66 115 ALA A CA 1
ATOM 919 C C . ALA A 1 115 ? -8.180 3.263 11.359 1.00 54.66 115 ALA A C 1
ATOM 921 O O . ALA A 1 115 ? -8.322 2.355 10.542 1.00 54.66 115 ALA A O 1
ATOM 922 N N . TYR A 1 116 ? -7.196 4.155 11.278 1.00 57.38 116 TYR A N 1
ATOM 923 C CA . TYR A 1 116 ? -6.098 4.032 10.327 1.00 57.38 116 TYR A CA 1
ATOM 924 C C . TYR A 1 116 ? -5.056 3.088 10.925 1.00 57.38 116 TYR A C 1
ATOM 926 O O . TYR A 1 116 ? -4.331 3.442 11.853 1.00 57.38 116 TYR A O 1
ATOM 934 N N . LEU A 1 117 ? -5.009 1.860 10.427 1.00 59.59 117 LEU A N 1
ATOM 935 C CA . LEU A 1 117 ? -3.908 0.948 10.675 1.00 59.59 117 LEU A CA 1
ATOM 936 C C . LEU A 1 117 ? -2.750 1.344 9.768 1.00 59.59 117 LEU A C 1
ATOM 938 O O . LEU A 1 117 ? -2.844 1.252 8.545 1.00 59.59 117 LEU A O 1
ATOM 942 N N . ILE A 1 118 ? -1.654 1.766 10.386 1.00 62.94 118 ILE A N 1
ATOM 943 C CA . ILE A 1 118 ? -0.373 1.912 9.707 1.00 62.94 118 ILE A CA 1
ATOM 944 C C . ILE A 1 118 ? 0.290 0.537 9.764 1.00 62.94 118 ILE A C 1
ATOM 946 O O . ILE A 1 118 ? 0.797 0.116 10.807 1.00 62.94 118 ILE A O 1
ATOM 950 N N . ALA A 1 119 ? 0.216 -0.209 8.668 1.00 53.00 119 ALA A N 1
ATOM 951 C CA . ALA A 1 119 ? 0.903 -1.478 8.539 1.00 53.00 119 ALA A CA 1
ATOM 952 C C . ALA A 1 119 ? 2.403 -1.207 8.347 1.00 53.00 119 ALA A C 1
ATOM 954 O O . ALA A 1 119 ? 2.833 -0.731 7.299 1.00 53.00 119 ALA A O 1
ATOM 955 N N . GLN A 1 120 ? 3.121 -1.454 9.447 1.00 53.38 120 GLN A N 1
ATOM 956 C CA . GLN A 1 120 ? 4.516 -1.878 9.612 1.00 53.38 120 GLN A CA 1
ATOM 957 C C . GLN A 1 120 ? 5.564 -1.353 8.612 1.00 53.38 120 GLN A C 1
ATOM 959 O O . GLN A 1 120 ? 5.538 -1.640 7.423 1.00 53.38 120 GLN A O 1
ATOM 964 N N . LEU A 1 121 ? 6.567 -0.668 9.168 1.00 51.50 121 LEU A N 1
ATOM 965 C CA . LEU A 1 121 ? 7.750 -0.154 8.483 1.00 51.50 121 LEU A CA 1
ATOM 966 C C . LEU A 1 121 ? 8.799 -1.267 8.312 1.00 51.50 121 LEU A C 1
ATOM 968 O O . LEU A 1 121 ? 9.492 -1.627 9.268 1.00 51.50 121 LEU A O 1
ATOM 972 N N . GLY A 1 122 ? 8.921 -1.821 7.109 1.00 50.72 122 GLY A N 1
ATOM 973 C CA . GLY A 1 122 ? 10.011 -2.735 6.762 1.00 50.72 122 GLY A CA 1
ATOM 974 C C . GLY A 1 122 ? 11.271 -1.962 6.387 1.00 50.72 122 GLY A C 1
ATOM 975 O O . GLY A 1 122 ? 11.193 -1.054 5.569 1.00 50.72 122 GLY A O 1
ATOM 976 N N . ARG A 1 123 ? 12.426 -2.302 6.974 1.00 52.41 123 ARG A N 1
ATOM 977 C CA . ARG A 1 123 ? 13.744 -1.810 6.532 1.00 52.41 123 ARG A CA 1
ATOM 978 C C . ARG A 1 123 ? 14.462 -2.943 5.796 1.00 52.41 123 ARG A C 1
ATOM 980 O O . ARG A 1 123 ? 14.653 -4.004 6.398 1.00 52.41 123 ARG A O 1
ATOM 987 N N . THR A 1 124 ? 14.898 -2.712 4.561 1.00 47.22 124 THR A N 1
ATOM 988 C CA . THR A 1 124 ? 15.795 -3.630 3.837 1.00 47.22 124 THR A CA 1
ATOM 989 C C . THR A 1 124 ? 17.147 -3.713 4.567 1.00 47.22 124 THR A C 1
ATOM 991 O O . THR A 1 124 ? 17.715 -2.695 4.970 1.00 47.22 124 THR A O 1
ATOM 994 N N . ILE A 1 125 ? 17.686 -4.922 4.792 1.00 45.31 125 ILE A N 1
ATOM 995 C CA . ILE A 1 125 ? 18.908 -5.139 5.611 1.00 45.31 125 ILE A CA 1
ATOM 996 C C . ILE A 1 125 ? 20.192 -4.573 4.984 1.00 45.31 125 ILE A C 1
ATOM 998 O O . ILE A 1 125 ? 21.174 -4.378 5.705 1.00 45.31 125 ILE A O 1
ATOM 1002 N N . LEU A 1 126 ? 20.186 -4.229 3.694 1.00 41.19 126 LEU A N 1
ATOM 1003 C CA . LEU A 1 126 ? 21.343 -3.633 3.017 1.00 41.19 126 LEU A CA 1
ATOM 1004 C C . LEU A 1 126 ? 21.813 -2.310 3.659 1.00 41.19 126 LEU A C 1
ATOM 1006 O O . LEU A 1 126 ? 22.966 -1.928 3.485 1.00 41.19 126 LEU A O 1
ATOM 1010 N N . PHE A 1 127 ? 20.991 -1.658 4.492 1.00 41.12 127 PHE A N 1
ATOM 1011 C CA . PHE A 1 127 ? 21.348 -0.401 5.149 1.00 41.12 127 PHE A CA 1
ATOM 1012 C C . PHE A 1 127 ? 21.722 -0.567 6.639 1.00 41.12 127 PHE A C 1
ATOM 1014 O O . PHE A 1 127 ? 20.898 -0.441 7.554 1.00 41.12 127 PHE A O 1
ATOM 1021 N N . GLN A 1 128 ? 23.013 -0.808 6.906 1.00 38.97 128 GLN A N 1
ATOM 1022 C CA . GLN A 1 128 ? 23.606 -0.927 8.253 1.00 38.97 128 GLN A CA 1
ATOM 1023 C C . GLN A 1 128 ? 23.921 0.414 8.963 1.00 38.97 128 GLN A C 1
ATOM 1025 O O . GLN A 1 128 ? 24.814 0.467 9.809 1.00 38.97 128 GLN A O 1
ATOM 1030 N N . ARG A 1 129 ? 23.177 1.508 8.740 1.00 41.41 129 ARG A N 1
ATOM 1031 C CA . ARG A 1 129 ? 23.284 2.683 9.637 1.00 41.41 129 ARG A CA 1
ATOM 1032 C C . ARG A 1 129 ? 22.234 2.615 10.745 1.00 41.41 129 ARG A C 1
ATOM 1034 O O . ARG A 1 129 ? 21.045 2.902 10.575 1.00 41.41 129 ARG A O 1
ATOM 1041 N N . LYS A 1 130 ? 22.697 2.132 11.902 1.00 39.88 130 LYS A N 1
ATOM 1042 C CA . LYS A 1 130 ? 21.980 2.157 13.181 1.00 39.88 130 LYS A CA 1
ATOM 1043 C C . LYS A 1 130 ? 21.637 3.617 13.525 1.00 39.88 130 LYS A C 1
ATOM 1045 O O . LYS A 1 130 ? 22.516 4.466 13.486 1.00 39.88 130 LYS A O 1
ATOM 1050 N N . ASN A 1 131 ? 20.375 3.852 13.887 1.00 42.59 131 ASN A N 1
ATOM 1051 C CA . ASN A 1 131 ? 19.843 5.005 14.638 1.00 42.59 131 ASN A CA 1
ATOM 1052 C C . ASN A 1 131 ? 19.135 6.176 13.919 1.00 42.59 131 ASN A C 1
ATOM 1054 O O . ASN A 1 131 ? 18.450 6.902 14.621 1.00 42.59 131 ASN A O 1
ATOM 1058 N N . GLU A 1 132 ? 19.136 6.328 12.591 1.00 46.66 132 GLU A N 1
ATOM 1059 C CA . GLU A 1 132 ? 18.495 7.527 11.978 1.00 46.66 132 GLU A CA 1
ATOM 1060 C C . GLU A 1 132 ? 17.040 7.331 11.493 1.00 46.66 132 GLU A C 1
ATOM 1062 O O . GLU A 1 132 ? 16.255 8.269 11.453 1.00 46.66 132 GLU A O 1
ATOM 1067 N N . PHE A 1 133 ? 16.615 6.110 11.154 1.00 40.97 133 PHE A N 1
ATOM 1068 C CA . PHE A 1 133 ? 15.285 5.899 10.543 1.00 40.97 133 PHE A CA 1
ATOM 1069 C C . PHE A 1 133 ? 14.114 5.955 11.544 1.00 40.97 133 PHE A C 1
ATOM 1071 O O . PHE A 1 133 ? 12.983 6.228 11.159 1.00 40.97 133 PHE A O 1
ATOM 1078 N N . LEU A 1 134 ? 14.374 5.702 12.834 1.00 38.94 134 LEU A N 1
ATOM 1079 C CA . LEU A 1 134 ? 13.370 5.903 13.889 1.00 38.94 134 LEU A CA 1
ATOM 1080 C C . LEU A 1 134 ? 13.103 7.397 14.128 1.00 38.94 134 LEU A C 1
ATOM 1082 O O . LEU A 1 134 ? 11.988 7.750 14.498 1.00 38.94 134 LEU A O 1
ATOM 1086 N N . GLU A 1 135 ? 14.088 8.268 13.875 1.00 33.28 135 GLU A N 1
ATOM 1087 C CA . GLU A 1 135 ? 13.906 9.720 13.972 1.00 33.28 135 GLU A CA 1
ATOM 1088 C C . GLU A 1 135 ? 12.975 10.252 12.880 1.00 33.28 135 GLU A C 1
ATOM 1090 O O . GLU A 1 135 ? 12.115 11.068 13.187 1.00 33.28 135 GLU A O 1
ATOM 1095 N N . ILE A 1 136 ? 13.065 9.751 11.644 1.00 40.59 136 ILE A N 1
ATOM 1096 C CA . ILE A 1 136 ? 12.203 10.201 10.532 1.00 40.59 136 ILE A CA 1
ATOM 1097 C C . ILE A 1 136 ? 10.722 9.976 10.859 1.00 40.59 136 ILE A C 1
ATOM 1099 O O . ILE A 1 136 ? 9.898 10.864 10.658 1.00 40.59 136 ILE A O 1
ATOM 1103 N N . PHE A 1 137 ? 10.389 8.836 11.468 1.00 37.00 137 PHE A N 1
ATOM 1104 C CA . PHE A 1 137 ? 9.016 8.544 11.883 1.00 37.00 137 PHE A CA 1
ATOM 1105 C C . PHE A 1 137 ? 8.566 9.392 13.086 1.00 37.00 137 PHE A C 1
ATOM 1107 O O . PHE A 1 137 ? 7.396 9.753 13.189 1.00 37.00 137 PHE A O 1
ATOM 1114 N N . TYR A 1 138 ? 9.488 9.746 13.988 1.00 33.12 138 TYR A N 1
ATOM 1115 C CA . TYR A 1 138 ? 9.196 10.629 15.123 1.00 33.12 138 TYR A CA 1
ATOM 1116 C C . TYR A 1 138 ? 8.987 12.092 14.694 1.00 33.12 138 TYR A C 1
ATOM 1118 O O . TYR A 1 138 ? 8.225 12.813 15.339 1.00 33.12 138 TYR A O 1
ATOM 1126 N N . TRP A 1 139 ? 9.623 12.517 13.597 1.00 31.27 139 TRP A N 1
ATOM 1127 C CA . TRP A 1 139 ? 9.466 13.856 13.029 1.00 31.27 139 TRP A CA 1
ATOM 1128 C C . TRP A 1 139 ? 8.195 14.002 12.173 1.00 31.27 139 TRP A C 1
ATOM 1130 O O . TRP A 1 139 ? 7.529 15.028 12.297 1.00 31.27 139 TRP A O 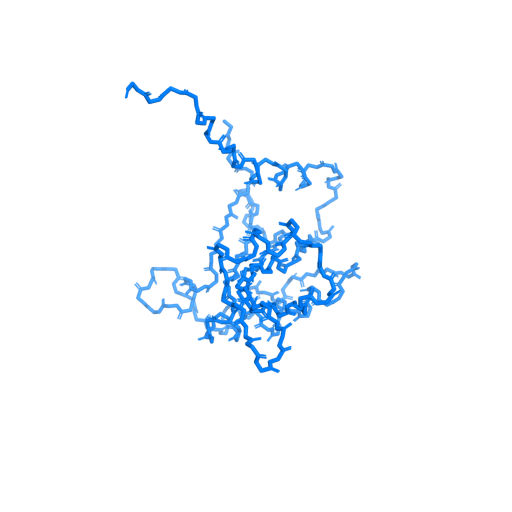1
ATOM 1140 N N . ASP A 1 140 ? 7.773 12.973 11.425 1.00 35.22 140 ASP A N 1
ATOM 1141 C CA . ASP A 1 140 ? 6.530 13.015 10.623 1.00 35.22 140 ASP A CA 1
ATOM 1142 C C . ASP A 1 140 ? 5.239 12.862 11.455 1.00 35.22 140 ASP A C 1
ATOM 1144 O O . ASP A 1 140 ? 4.188 13.399 11.103 1.00 35.22 140 ASP A O 1
ATOM 1148 N N . LEU A 1 141 ? 5.300 12.197 12.616 1.00 38.56 141 LEU A N 1
ATOM 1149 C CA . LEU A 1 141 ? 4.190 12.149 13.584 1.00 38.56 141 LEU A CA 1
ATOM 1150 C C . LEU A 1 141 ? 4.043 13.430 14.415 1.00 38.56 141 LEU A C 1
ATOM 1152 O O . LEU A 1 141 ? 3.050 13.589 15.130 1.00 38.56 141 LEU A O 1
ATOM 1156 N N . HIS A 1 142 ? 4.980 14.373 14.306 1.00 30.91 142 HIS A N 1
ATOM 1157 C CA . HIS A 1 142 ? 4.892 15.678 14.951 1.00 30.91 142 HIS A CA 1
ATOM 1158 C C . HIS A 1 142 ? 4.033 16.662 14.132 1.00 30.91 142 HIS A C 1
ATOM 1160 O O . HIS A 1 142 ? 4.387 17.826 13.945 1.00 30.91 142 HIS A O 1
ATOM 1166 N N . TRP A 1 143 ? 2.828 16.236 13.732 1.00 29.39 143 TRP A N 1
ATOM 1167 C CA . TRP A 1 143 ? 1.719 17.165 13.521 1.00 29.39 143 TRP A CA 1
ATOM 1168 C C . TRP A 1 143 ? 1.416 17.817 14.873 1.00 29.39 143 TRP A C 1
ATOM 1170 O O . TRP A 1 143 ? 0.673 17.279 15.697 1.00 29.39 143 TRP A O 1
ATOM 1180 N N . LYS A 1 144 ? 2.054 18.961 15.157 1.00 24.88 144 LYS A N 1
ATOM 1181 C CA . LYS A 1 144 ? 1.681 19.780 16.310 1.00 24.88 144 LYS A CA 1
ATOM 1182 C C . LYS A 1 144 ? 0.214 20.174 16.110 1.00 24.88 144 LYS A C 1
ATOM 1184 O O . LYS A 1 144 ? -0.069 20.890 15.149 1.00 24.88 144 LYS A O 1
ATOM 1189 N N . PRO A 1 145 ? -0.723 19.776 16.989 1.00 29.56 145 PRO A N 1
ATOM 1190 C CA . PRO A 1 145 ? -1.998 20.464 17.025 1.00 29.56 145 PRO A CA 1
ATOM 1191 C C . PRO A 1 145 ? -1.679 21.934 17.303 1.00 29.56 145 PRO A C 1
ATOM 1193 O O . PRO A 1 145 ? -0.987 22.247 18.276 1.00 29.56 145 PRO A O 1
ATOM 1196 N N . TYR A 1 146 ? -2.119 22.828 16.419 1.00 31.06 146 TYR A N 1
ATOM 1197 C CA . TYR A 1 146 ? -2.099 24.257 16.699 1.00 31.06 146 TYR A CA 1
ATOM 1198 C C . TYR A 1 146 ? -2.687 24.473 18.102 1.00 31.06 146 TYR A C 1
ATOM 1200 O O . TYR A 1 146 ? -3.777 23.959 18.381 1.00 31.06 146 TYR A O 1
ATOM 1208 N N . PRO A 1 147 ? -1.995 25.180 19.013 1.00 31.83 147 PRO A N 1
ATOM 1209 C CA . PRO A 1 147 ? -2.611 25.563 20.266 1.00 31.83 147 PRO A CA 1
ATOM 1210 C C . PRO A 1 147 ? -3.781 26.485 19.929 1.00 31.83 147 PRO A C 1
ATOM 1212 O O . PRO A 1 147 ? -3.600 27.575 19.391 1.00 31.83 147 PRO A O 1
ATOM 1215 N N . VAL A 1 148 ? -4.995 26.028 20.231 1.00 40.34 148 VAL A N 1
ATOM 1216 C CA . VAL A 1 148 ? -6.190 26.872 20.240 1.00 40.34 148 VAL A CA 1
ATOM 1217 C C . VAL A 1 148 ? -6.079 27.775 21.467 1.00 40.34 148 VAL A C 1
ATOM 1219 O O . VAL A 1 148 ? -6.674 27.527 22.510 1.00 40.34 148 VAL A O 1
ATOM 1222 N N . SER A 1 149 ? -5.244 28.800 21.364 1.00 44.00 149 SER A N 1
ATOM 1223 C CA . SER A 1 149 ? -5.242 29.933 22.275 1.00 44.00 149 SER A CA 1
ATOM 1224 C C . SER A 1 149 ? -5.182 31.196 21.431 1.00 44.00 149 SER A C 1
ATOM 1226 O O . SER A 1 149 ? -4.155 31.473 20.814 1.00 44.00 149 SER A O 1
ATOM 1228 N N . ASN A 1 150 ? -6.301 31.922 21.461 1.00 38.28 150 ASN A N 1
ATOM 1229 C CA . ASN A 1 150 ? -6.606 33.217 20.847 1.00 38.28 150 ASN A CA 1
ATOM 1230 C C . ASN A 1 150 ? -7.325 33.153 19.496 1.00 38.28 150 ASN A C 1
ATOM 1232 O O . ASN A 1 150 ? -6.729 33.260 18.429 1.00 38.28 150 ASN A O 1
ATOM 1236 N N . ILE A 1 151 ? -8.652 33.071 19.594 1.00 33.44 151 ILE A N 1
ATOM 1237 C CA . ILE A 1 151 ? -9.572 33.699 18.645 1.00 33.44 151 ILE A CA 1
ATOM 1238 C C . ILE A 1 151 ? -10.127 34.935 19.389 1.00 33.44 151 ILE A C 1
ATOM 1240 O O . ILE A 1 151 ? -10.494 34.765 20.557 1.00 33.44 151 ILE A O 1
ATOM 1244 N N . PRO A 1 152 ? -10.102 36.147 18.801 1.00 48.38 152 PRO A N 1
ATOM 1245 C CA . PRO A 1 152 ? -10.748 37.332 19.374 1.00 48.38 152 PRO A CA 1
ATOM 1246 C C . PRO A 1 152 ? -12.275 37.201 19.448 1.00 48.38 152 PRO A C 1
ATOM 1248 O O . PRO A 1 152 ? -12.851 36.443 18.634 1.00 48.38 152 PRO A O 1
#

pLDDT: mean 73.33, std 20.45, range [24.88, 95.0]

Sequence (152 aa):
MSDKYFTVNIRAYLNKDEPTYIGEESLYDLLSDFSCPKNPDVEYFLLHNAIEFTKKDQSITYLVFDAEDASLVGYFSLTVKPISVRASNISKTMAKKLSRISILDEETQSYTTAAYLIAQLGRTILFQRKNEFLEIFYWDLHWKPYPVSNIP

Radius of gyration: 19.64 Å; chains: 1; bounding box: 52×50×48 Å

Foldseek 3Di:
DPDQKDKDWCVLCPDPVHPNPDHDVVLLVLLVPFDFPVDVVQSCCSNPPQVVCVVVVQKTKMFMAGPPPRRGFKIKIKGWDWDKDAPVVDDPVVVVVLVVAFDQDPVRNITTHTDIDIPDIGGGPVDPDPDDPVVVVVVVVPPPDDPPDDDD

Secondary structure (DSSP, 8-state):
---SEEEEEHHHHH-TTSTT---HHHHHHHHHT---TT-HHHHHIIIIIHHHHHHTTS-EEEEEEETTT--EEEEEEEEEEEEEEEGGGS-HHHHHHHTTTS-EETTTTEEEEEEEEEEEEEE-TT---TTSHHHHHHHHT--PPP------